Protein AF-A0A0Q0AZF7-F1 (afdb_monomer)

Mean predicted aligned error: 5.56 Å

Solvent-accessible surface area (backbone atoms only — not comparable to full-atom values): 4910 Å² total; per-residue (Å²): 126,80,96,68,56,80,88,51,47,78,46,78,48,79,44,68,52,68,72,60,50,52,52,42,44,74,76,59,34,40,86,74,47,77,43,86,41,70,42,80,45,68,40,86,89,78,70,43,81,44,79,43,85,38,48,36,37,34,34,29,35,59,66,94,63,88,74,84,52,71,72,57,56,59,62,74,75,110

Sequence (78 aa):
MADFFISNVKQVRELELEHEVNRHLQDGWVLLLVRPGVSHERNLETGQWESLPSTEYVLGWIGETEPKTIAQYDQEAY

pLDDT: mean 89.34, std 8.63, range [49.59, 96.56]

Organism: NCBI:txid129140

Secondary structure (DSSP, 8-state):
--SS-GGG--EEEEE--HHHHHHHHHTTEEEEEEEEEEEEEE-TTT--EEEEEEEEEEEEE--SSPPPPHHHHHHTT-

Radius of gyration: 14.89 Å; Cα contacts (8 Å, |Δi|>4): 104; chains: 1; bounding box: 37×21×38 Å

Structure (mmCIF, N/CA/C/O backbone):
data_AF-A0A0Q0AZF7-F1
#
_entry.id   AF-A0A0Q0AZF7-F1
#
loop_
_atom_site.group_PDB
_atom_site.id
_atom_site.type_symbol
_atom_site.label_atom_id
_atom_site.label_alt_id
_atom_site.label_comp_id
_atom_site.label_asym_id
_atom_site.label_entity_id
_atom_site.label_seq_id
_atom_site.pdbx_PDB_ins_code
_atom_site.Cartn_x
_atom_site.Cartn_y
_atom_site.Cartn_z
_atom_site.occupancy
_atom_site.B_iso_or_equiv
_atom_site.auth_seq_id
_atom_site.auth_comp_id
_atom_site.auth_asym_id
_atom_site.auth_atom_id
_atom_site.pdbx_PDB_model_num
ATOM 1 N N . MET A 1 1 ? -15.543 -12.835 6.721 1.00 49.59 1 MET A N 1
ATOM 2 C CA . MET A 1 1 ? -16.308 -11.582 6.526 1.00 49.59 1 MET A CA 1
ATOM 3 C C . MET A 1 1 ? -15.285 -10.463 6.513 1.00 49.59 1 MET A C 1
ATOM 5 O O . MET A 1 1 ? -14.235 -10.670 7.099 1.00 49.59 1 MET A O 1
ATOM 9 N N . ALA A 1 2 ? -15.506 -9.360 5.799 1.00 60.69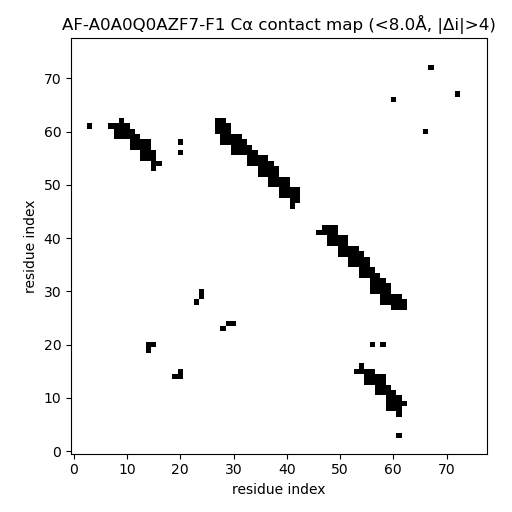 2 ALA A N 1
ATOM 10 C CA . ALA A 1 2 ? -14.565 -8.244 5.887 1.00 60.69 2 ALA A CA 1
ATOM 11 C C . ALA A 1 2 ? -14.620 -7.685 7.316 1.00 60.69 2 ALA A C 1
ATOM 13 O O . ALA A 1 2 ? -15.710 -7.393 7.805 1.00 60.69 2 ALA A O 1
ATOM 14 N N . ASP A 1 3 ? -13.471 -7.567 7.979 1.00 75.62 3 ASP A N 1
ATOM 15 C CA . ASP A 1 3 ? -13.380 -7.133 9.382 1.00 75.62 3 ASP A CA 1
ATOM 16 C C . ASP A 1 3 ? -13.583 -5.613 9.557 1.00 75.62 3 ASP A C 1
ATOM 18 O O . ASP A 1 3 ? -13.401 -5.068 10.642 1.00 75.62 3 ASP A O 1
ATOM 22 N N . PHE A 1 4 ? -13.965 -4.911 8.487 1.00 82.38 4 PHE A N 1
ATOM 23 C CA . PHE A 1 4 ? -14.179 -3.470 8.464 1.00 82.38 4 PHE A CA 1
ATOM 24 C C . PHE A 1 4 ? -15.180 -3.071 7.370 1.00 82.38 4 PHE A C 1
ATOM 26 O O . PHE A 1 4 ? -15.398 -3.799 6.396 1.00 82.38 4 PHE A O 1
ATOM 33 N N . PHE A 1 5 ? -15.765 -1.881 7.510 1.00 87.69 5 PHE A N 1
ATOM 34 C CA . PHE A 1 5 ? -16.556 -1.232 6.466 1.00 87.69 5 PHE A CA 1
ATOM 35 C C . PHE A 1 5 ? -15.727 -0.159 5.761 1.00 87.69 5 PHE A C 1
ATOM 37 O O . PHE A 1 5 ? -14.873 0.480 6.370 1.00 87.69 5 PHE A O 1
ATOM 44 N N . ILE A 1 6 ? -16.030 0.118 4.489 1.00 86.25 6 ILE A N 1
ATOM 45 C CA . ILE A 1 6 ? -15.340 1.177 3.733 1.00 86.25 6 ILE A CA 1
ATOM 46 C C . ILE A 1 6 ? -15.470 2.555 4.403 1.00 86.25 6 ILE A C 1
ATOM 48 O O . ILE A 1 6 ? -14.562 3.372 4.326 1.00 86.25 6 ILE A O 1
ATOM 52 N N . SER A 1 7 ? -16.559 2.788 5.142 1.00 88.69 7 SER A N 1
ATOM 53 C CA . SER A 1 7 ? -16.773 3.999 5.941 1.00 88.69 7 SER A CA 1
ATOM 54 C C . SER A 1 7 ? -15.797 4.156 7.112 1.00 88.69 7 SER A C 1
ATOM 56 O O . SER A 1 7 ? -15.729 5.232 7.694 1.00 88.69 7 SER A O 1
ATOM 58 N N . ASN A 1 8 ? -15.073 3.099 7.492 1.00 91.25 8 ASN A N 1
ATOM 59 C CA . ASN A 1 8 ? -14.026 3.159 8.512 1.00 91.25 8 ASN A CA 1
ATOM 60 C C . ASN A 1 8 ? -12.683 3.641 7.950 1.00 91.25 8 ASN A C 1
ATOM 62 O O . ASN A 1 8 ? -11.782 3.930 8.733 1.00 91.25 8 ASN A O 1
ATOM 66 N N . VAL A 1 9 ? -12.530 3.720 6.623 1.00 93.00 9 VAL A N 1
ATOM 67 C CA . VAL A 1 9 ? -11.280 4.150 5.995 1.00 93.00 9 VAL A CA 1
ATOM 68 C C . VAL A 1 9 ? -11.125 5.660 6.148 1.00 93.00 9 VAL A C 1
ATOM 70 O O . VAL A 1 9 ? -11.908 6.439 5.609 1.00 93.00 9 VAL A O 1
ATOM 73 N N . LYS A 1 10 ? -10.095 6.067 6.889 1.00 93.88 10 LYS A N 1
ATOM 74 C CA . LYS A 1 10 ? -9.776 7.474 7.178 1.00 93.88 10 LYS A CA 1
ATOM 75 C C . LYS A 1 10 ? -8.782 8.055 6.174 1.00 93.88 10 LYS A C 1
ATOM 77 O O . LYS A 1 10 ? -8.791 9.256 5.928 1.00 93.88 10 LYS A O 1
ATOM 82 N N . GLN A 1 11 ? -7.939 7.207 5.587 1.00 95.06 11 GLN A N 1
ATOM 83 C CA . GLN A 1 11 ? -6.937 7.600 4.599 1.00 95.06 11 GLN A CA 1
ATOM 84 C C . GLN A 1 11 ? -6.712 6.484 3.580 1.00 95.06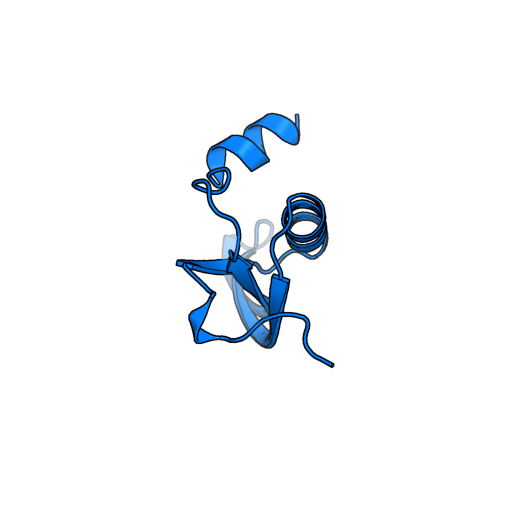 11 GLN A C 1
ATOM 86 O O . GLN A 1 11 ? -6.873 5.309 3.902 1.00 95.06 11 GLN A O 1
ATOM 91 N N . VAL A 1 12 ? -6.322 6.860 2.362 1.00 94.88 12 VAL A N 1
ATOM 92 C CA . VAL A 1 12 ? -6.020 5.939 1.262 1.00 94.88 12 VAL A CA 1
ATOM 93 C C . VAL A 1 12 ? -4.594 6.170 0.759 1.00 94.88 12 VAL A C 1
ATOM 95 O O . VAL A 1 12 ? -4.109 7.305 0.781 1.00 94.88 12 VAL A O 1
ATOM 98 N N . ARG A 1 13 ? -3.929 5.098 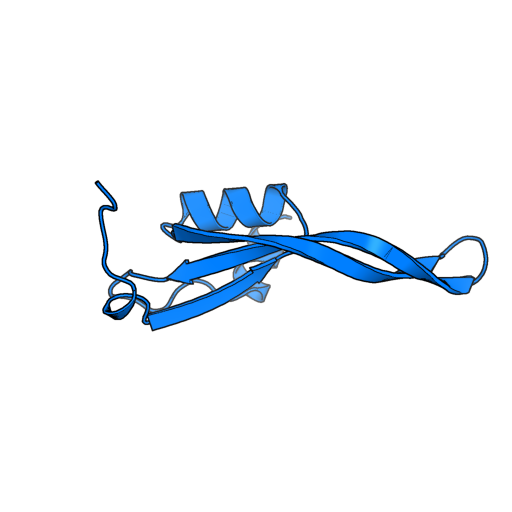0.320 1.00 94.69 13 ARG A N 1
ATOM 99 C CA . ARG A 1 13 ? -2.646 5.128 -0.398 1.00 94.69 13 ARG A CA 1
ATOM 100 C C . ARG A 1 13 ? -2.687 4.218 -1.609 1.00 94.69 13 ARG A C 1
ATOM 102 O O . ARG A 1 13 ? -3.314 3.167 -1.561 1.00 94.69 13 ARG A O 1
ATOM 109 N N . GLU A 1 14 ? -1.980 4.622 -2.653 1.00 94.56 14 GLU A N 1
ATOM 110 C CA . GLU A 1 14 ? -1.730 3.811 -3.839 1.00 94.56 14 GLU A CA 1
ATOM 111 C C . GLU A 1 14 ? -0.236 3.493 -3.864 1.00 94.56 14 GLU A C 1
ATOM 113 O O . GLU A 1 14 ? 0.588 4.393 -3.699 1.00 94.56 14 GLU A O 1
ATOM 118 N N . LEU A 1 15 ? 0.098 2.210 -3.974 1.00 93.69 15 LEU A N 1
ATOM 119 C CA . LEU A 1 15 ? 1.469 1.702 -4.002 1.00 93.69 15 LEU A CA 1
ATOM 120 C C . LEU A 1 15 ? 1.623 0.752 -5.187 1.00 93.69 15 LEU A C 1
ATOM 122 O O . LEU A 1 15 ? 0.679 0.051 -5.545 1.00 93.69 15 LEU A O 1
ATOM 126 N N . GLU A 1 16 ? 2.820 0.691 -5.759 1.00 92.62 16 GLU A N 1
ATOM 127 C CA . GLU A 1 16 ? 3.125 -0.179 -6.907 1.00 92.62 16 GLU A CA 1
ATOM 128 C C . GLU A 1 16 ? 4.042 -1.351 -6.521 1.00 92.62 16 GLU A C 1
ATOM 130 O O . GLU A 1 16 ? 4.045 -2.402 -7.164 1.00 92.62 16 GLU A O 1
ATOM 135 N N . LEU A 1 17 ? 4.806 -1.199 -5.434 1.00 90.62 17 LEU A N 1
ATOM 136 C CA . LEU A 1 17 ? 5.832 -2.149 -5.019 1.00 90.62 17 LEU A CA 1
ATOM 137 C C . LEU A 1 17 ? 5.323 -3.070 -3.903 1.00 90.62 17 LEU A C 1
ATOM 139 O O . LEU A 1 17 ? 4.961 -2.629 -2.813 1.00 90.62 17 LEU A O 1
ATOM 143 N N . GLU A 1 18 ? 5.367 -4.383 -4.139 1.00 91.38 18 GLU A N 1
ATOM 144 C CA . GLU A 1 18 ? 4.828 -5.394 -3.213 1.00 91.38 18 GLU A CA 1
ATOM 145 C C . GLU A 1 18 ? 5.459 -5.328 -1.808 1.00 91.38 18 GLU A C 1
ATOM 147 O O . GLU A 1 18 ? 4.783 -5.490 -0.793 1.00 91.38 18 GLU A O 1
ATOM 152 N N . HIS A 1 19 ? 6.759 -5.043 -1.717 1.00 90.31 19 HIS A N 1
ATOM 153 C CA . HIS A 1 19 ? 7.439 -4.941 -0.426 1.00 90.31 19 HIS A CA 1
ATOM 154 C C . HIS A 1 19 ? 6.991 -3.710 0.383 1.00 90.31 19 HIS A C 1
ATOM 156 O O . HIS A 1 19 ? 6.951 -3.769 1.611 1.00 90.31 19 HIS A O 1
ATOM 162 N N . GLU A 1 20 ? 6.618 -2.606 -0.270 1.00 93.25 20 GLU A N 1
ATOM 163 C CA . GLU A 1 20 ? 6.031 -1.441 0.402 1.00 93.25 20 GLU A CA 1
ATOM 164 C C . GLU A 1 20 ? 4.625 -1.750 0.894 1.00 93.25 20 GLU A C 1
ATOM 166 O O . GLU A 1 20 ? 4.284 -1.420 2.031 1.00 93.25 20 GLU A O 1
ATOM 171 N N . VAL A 1 21 ? 3.839 -2.444 0.068 1.00 94.00 21 VAL A N 1
ATOM 172 C CA . VAL A 1 21 ? 2.501 -2.916 0.430 1.00 94.00 21 VAL A CA 1
ATOM 173 C C . VAL A 1 21 ? 2.568 -3.774 1.685 1.00 94.00 21 VAL A C 1
ATOM 175 O O . VAL A 1 21 ? 1.884 -3.484 2.663 1.00 94.00 21 VAL A O 1
ATOM 178 N N . ASN A 1 22 ? 3.449 -4.774 1.708 1.00 94.50 22 ASN A N 1
ATOM 179 C CA . ASN A 1 22 ? 3.598 -5.667 2.855 1.00 94.50 22 ASN A CA 1
ATOM 180 C C . ASN A 1 22 ? 3.995 -4.921 4.140 1.00 94.50 22 ASN A C 1
ATOM 182 O O . ASN A 1 22 ? 3.474 -5.246 5.206 1.00 94.50 22 ASN A O 1
ATOM 186 N N . ARG A 1 23 ? 4.847 -3.889 4.054 1.00 93.88 23 ARG A N 1
ATOM 187 C CA . ARG A 1 23 ? 5.183 -3.032 5.207 1.00 93.88 23 ARG A CA 1
ATOM 188 C C . ARG A 1 23 ? 3.965 -2.277 5.740 1.00 93.88 23 ARG A C 1
ATOM 190 O O . ARG A 1 23 ? 3.723 -2.269 6.942 1.00 93.88 23 ARG A O 1
ATOM 197 N N . HIS A 1 24 ? 3.159 -1.694 4.856 1.00 94.94 24 HIS A N 1
ATOM 198 C CA . HIS A 1 24 ? 1.935 -1.001 5.261 1.00 94.94 24 HIS A CA 1
ATOM 199 C C . HIS A 1 24 ? 0.921 -1.972 5.884 1.00 94.94 24 HIS A C 1
ATOM 201 O O . HIS A 1 24 ? 0.319 -1.660 6.911 1.00 94.94 24 HIS A O 1
ATOM 207 N N . LEU A 1 25 ? 0.758 -3.169 5.314 1.00 94.31 25 LEU A N 1
ATOM 208 C CA . LEU A 1 25 ? -0.122 -4.197 5.878 1.00 94.31 25 LEU A CA 1
ATOM 209 C C . LEU A 1 25 ? 0.320 -4.617 7.290 1.00 94.31 25 LEU A C 1
ATOM 211 O O . LEU A 1 25 ? -0.524 -4.775 8.170 1.00 94.31 25 LEU A O 1
ATOM 215 N N . GLN A 1 26 ? 1.629 -4.747 7.533 1.00 93.62 26 GLN A N 1
ATOM 216 C CA . GLN A 1 26 ? 2.177 -5.045 8.865 1.00 93.62 26 GLN A CA 1
ATOM 217 C C . GLN A 1 26 ? 1.900 -3.937 9.889 1.00 93.62 26 GLN A C 1
ATOM 219 O O . GLN A 1 26 ? 1.668 -4.235 11.059 1.00 93.62 26 GLN A O 1
ATOM 224 N N . ASP A 1 27 ? 1.857 -2.683 9.444 1.00 93.06 27 ASP A N 1
ATOM 225 C CA . ASP A 1 27 ? 1.545 -1.527 10.288 1.00 93.06 27 ASP A CA 1
ATOM 226 C C . ASP A 1 27 ? 0.034 -1.305 10.499 1.00 93.06 27 ASP A C 1
ATOM 228 O O . ASP A 1 27 ? -0.357 -0.363 11.189 1.00 93.06 27 ASP A O 1
ATOM 232 N N . GLY A 1 28 ? -0.825 -2.170 9.945 1.00 92.88 28 GLY A N 1
ATOM 233 C CA . GLY A 1 28 ? -2.275 -2.154 10.171 1.00 92.88 28 GLY A CA 1
ATOM 234 C C . GLY A 1 28 ? -3.103 -1.511 9.057 1.00 92.88 28 GLY A C 1
ATOM 235 O O . GLY A 1 28 ? -4.303 -1.289 9.236 1.00 92.88 28 GLY A O 1
ATOM 236 N N . TRP A 1 29 ? -2.498 -1.215 7.903 1.00 95.94 29 TRP A N 1
ATOM 237 C CA . TRP A 1 29 ? -3.265 -0.880 6.704 1.00 95.94 29 TRP A CA 1
ATOM 238 C C . TRP A 1 29 ? -4.023 -2.107 6.187 1.00 95.94 29 TRP A C 1
ATOM 240 O O . TRP A 1 29 ? -3.597 -3.247 6.364 1.00 95.94 29 TRP A O 1
ATOM 250 N N . VAL A 1 30 ? -5.136 -1.871 5.496 1.00 94.69 30 VAL A N 1
ATOM 251 C CA . VAL A 1 30 ? -5.947 -2.920 4.868 1.00 94.69 30 VAL A CA 1
ATOM 252 C C . VAL A 1 30 ? -5.919 -2.787 3.351 1.00 94.69 30 VAL A C 1
ATOM 254 O O . VAL A 1 30 ? -5.998 -1.685 2.812 1.00 94.69 30 VAL A O 1
ATOM 257 N N . LEU A 1 31 ? -5.824 -3.913 2.647 1.00 94.94 31 LEU A N 1
ATOM 258 C CA . LEU A 1 31 ? -5.884 -3.941 1.187 1.00 94.94 31 LEU A CA 1
ATOM 259 C C . LEU A 1 31 ? -7.332 -3.766 0.713 1.00 94.94 31 LEU A C 1
ATOM 261 O O . LEU A 1 31 ? -8.199 -4.566 1.061 1.00 94.94 31 LEU A O 1
ATOM 265 N N . LEU A 1 32 ? -7.587 -2.726 -0.083 1.00 94.38 32 LEU A N 1
ATOM 266 C CA . LEU A 1 32 ? -8.917 -2.408 -0.611 1.00 94.38 32 LEU A CA 1
ATOM 267 C C . LEU A 1 32 ? -9.104 -2.910 -2.042 1.00 94.38 32 LEU A C 1
ATOM 269 O O . LEU A 1 32 ? -10.164 -3.433 -2.384 1.00 94.38 32 LEU A O 1
ATOM 273 N N . LEU A 1 33 ? -8.088 -2.720 -2.885 1.00 93.94 33 LEU A N 1
ATOM 274 C CA . LEU A 1 33 ? -8.144 -3.037 -4.308 1.00 93.94 33 LEU A CA 1
ATOM 275 C C . LEU A 1 33 ? -6.750 -3.395 -4.824 1.00 93.94 33 LEU A C 1
ATOM 277 O O . LEU A 1 33 ? -5.766 -2.761 -4.455 1.00 93.94 33 LEU A O 1
ATOM 281 N N . VAL A 1 34 ? -6.699 -4.373 -5.725 1.00 95.62 34 VAL A N 1
ATOM 282 C CA . VAL A 1 34 ? -5.546 -4.646 -6.587 1.00 95.62 34 VAL A CA 1
ATOM 283 C C . VAL A 1 34 ? -6.022 -4.482 -8.020 1.00 95.62 34 VAL A C 1
ATOM 285 O O . VAL A 1 34 ? -7.026 -5.097 -8.399 1.00 95.62 34 VAL A O 1
ATOM 288 N N . ARG A 1 35 ? -5.345 -3.649 -8.811 1.00 95.19 35 ARG A N 1
ATOM 289 C CA . ARG A 1 35 ? -5.698 -3.431 -10.218 1.00 95.19 35 ARG A CA 1
ATOM 290 C C . ARG A 1 35 ? -4.457 -3.391 -11.114 1.00 95.19 35 ARG A C 1
ATOM 292 O O . ARG A 1 35 ? -3.387 -3.013 -10.646 1.00 95.19 35 ARG A O 1
ATOM 299 N N . PRO A 1 36 ? -4.585 -3.760 -12.399 1.00 94.25 36 PRO A N 1
ATOM 300 C CA . PRO A 1 36 ? -3.552 -3.465 -13.384 1.00 94.25 36 PRO A CA 1
ATOM 301 C C . PRO A 1 36 ? -3.354 -1.950 -13.502 1.00 94.25 36 PRO A C 1
ATOM 303 O O . PRO A 1 36 ? -4.340 -1.209 -13.545 1.00 94.25 36 PRO A O 1
ATOM 306 N N . GLY A 1 37 ? -2.099 -1.526 -13.580 1.00 89.44 37 GLY A N 1
ATOM 307 C CA . GLY A 1 37 ? -1.681 -0.136 -13.719 1.00 89.44 37 GLY A CA 1
ATOM 308 C C . GLY A 1 37 ? -0.647 0.045 -14.824 1.00 89.44 37 GLY A C 1
ATOM 309 O O . GLY A 1 37 ? -0.273 -0.905 -15.526 1.00 89.44 37 GLY A O 1
ATOM 310 N N . VAL A 1 38 ? -0.194 1.284 -14.986 1.00 88.69 38 VAL A N 1
ATOM 311 C CA . VAL A 1 38 ? 0.913 1.627 -15.882 1.00 88.69 38 VAL A CA 1
ATOM 312 C C . VAL A 1 38 ? 1.864 2.539 -15.128 1.00 88.69 38 VAL A C 1
ATOM 314 O O . VAL A 1 38 ? 1.490 3.652 -14.768 1.00 88.69 38 VAL A O 1
ATOM 317 N N . SER A 1 39 ? 3.096 2.078 -14.932 1.00 85.69 39 SER A N 1
ATOM 318 C CA . SER A 1 39 ? 4.150 2.906 -14.359 1.00 85.69 39 SER A CA 1
ATOM 319 C C . SER A 1 39 ? 4.880 3.653 -15.469 1.00 85.69 39 SER A C 1
ATOM 321 O O . SER A 1 39 ? 5.202 3.088 -16.523 1.00 85.69 39 SER A O 1
ATOM 323 N N . HIS A 1 40 ? 5.112 4.941 -15.242 1.00 87.00 40 HIS A N 1
ATOM 324 C CA . HIS A 1 40 ? 5.857 5.802 -16.149 1.00 87.00 40 HIS A CA 1
ATOM 325 C C . HIS A 1 40 ? 7.242 6.036 -15.568 1.00 87.00 40 HIS A C 1
ATOM 327 O O . HIS A 1 40 ? 7.456 6.958 -14.781 1.00 87.00 40 HIS A O 1
ATOM 333 N N . GLU A 1 41 ? 8.188 5.202 -15.979 1.00 86.38 41 GLU A N 1
ATOM 334 C CA . GLU A 1 41 ? 9.557 5.256 -15.488 1.00 86.38 41 GLU A CA 1
ATOM 335 C C . GLU A 1 41 ? 10.511 5.697 -16.592 1.00 86.38 41 GLU A C 1
ATOM 337 O O . GLU A 1 41 ? 10.301 5.471 -17.789 1.00 86.38 41 GLU A O 1
ATOM 342 N N . ARG A 1 42 ? 11.589 6.363 -16.180 1.00 86.44 42 ARG A N 1
ATOM 343 C CA . ARG A 1 42 ? 12.670 6.704 -17.093 1.00 86.44 42 ARG A CA 1
ATOM 344 C C . ARG A 1 42 ? 13.629 5.528 -17.173 1.00 86.44 42 ARG A C 1
ATOM 346 O O . ARG A 1 42 ? 14.319 5.228 -16.201 1.00 86.44 42 ARG A O 1
ATOM 353 N N . ASN A 1 43 ? 13.724 4.923 -18.348 1.00 83.44 43 ASN A N 1
ATOM 354 C CA . ASN A 1 43 ? 14.714 3.896 -18.616 1.00 83.44 43 ASN A CA 1
ATOM 355 C C . ASN A 1 43 ? 16.121 4.511 -18.486 1.00 83.44 43 ASN A C 1
ATOM 357 O O . ASN A 1 43 ? 16.467 5.468 -19.184 1.00 83.44 43 ASN A O 1
ATOM 361 N N . LEU A 1 44 ? 16.922 3.993 -17.551 1.0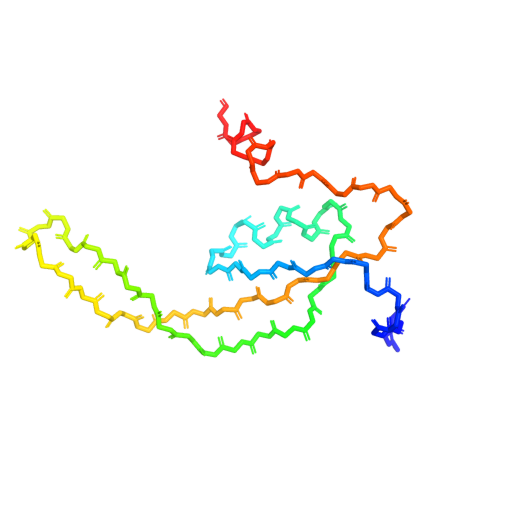0 85.69 44 LEU A N 1
ATOM 362 C CA . LEU A 1 44 ? 18.255 4.521 -17.243 1.00 85.69 44 LEU A CA 1
ATOM 363 C C . LEU A 1 44 ? 19.288 4.210 -18.337 1.00 85.69 44 LEU A C 1
ATOM 365 O O . LEU A 1 44 ? 20.289 4.917 -18.441 1.00 85.69 44 LEU A O 1
ATOM 369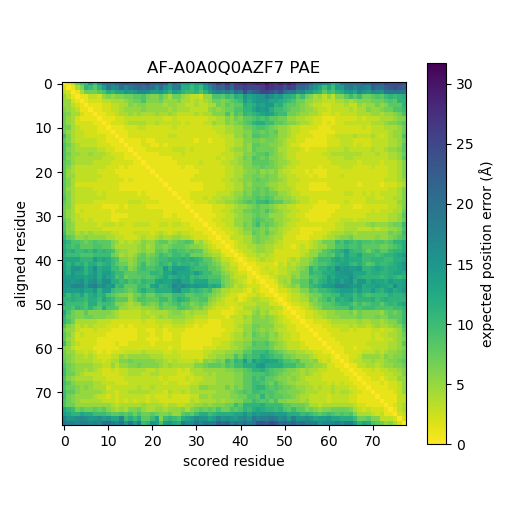 N N . GLU A 1 45 ? 19.041 3.194 -19.164 1.00 86.25 45 GLU A N 1
ATOM 370 C CA . GLU A 1 45 ? 19.930 2.785 -20.253 1.00 86.25 45 GLU A CA 1
ATOM 371 C C . GLU A 1 45 ? 19.687 3.608 -21.523 1.00 86.25 45 GLU A C 1
ATOM 373 O O . GLU A 1 45 ? 20.634 4.040 -22.181 1.00 86.25 45 GLU A O 1
ATOM 378 N N . THR A 1 46 ? 18.420 3.862 -21.865 1.00 86.69 46 THR A N 1
ATOM 379 C CA . THR A 1 46 ? 18.039 4.601 -23.086 1.00 86.69 46 THR A CA 1
ATOM 380 C C . THR A 1 46 ? 17.780 6.087 -22.828 1.00 86.69 46 THR A C 1
ATOM 382 O O . THR A 1 46 ? 17.746 6.894 -23.760 1.00 86.69 46 THR A O 1
ATOM 385 N N . GLY A 1 47 ? 17.585 6.468 -21.563 1.00 88.31 47 GLY A N 1
ATOM 386 C CA . GLY A 1 47 ? 17.227 7.817 -21.135 1.00 88.31 47 GLY A CA 1
ATOM 387 C C . GLY A 1 47 ? 15.803 8.241 -21.503 1.00 88.31 47 GLY A C 1
ATOM 388 O O . GLY A 1 47 ? 15.451 9.399 -21.238 1.00 88.31 47 GLY A O 1
ATOM 389 N N . GLN A 1 48 ? 15.009 7.349 -22.105 1.00 91.38 48 GLN A N 1
ATOM 390 C CA . GLN A 1 48 ? 13.646 7.606 -22.566 1.00 91.38 48 GLN A CA 1
ATOM 391 C C . GLN A 1 48 ? 12.619 7.306 -21.472 1.00 91.38 48 GLN A C 1
ATOM 393 O O . GLN A 1 48 ? 12.863 6.517 -20.563 1.00 91.38 48 GLN A O 1
ATOM 398 N N . TRP A 1 49 ? 11.466 7.966 -21.557 1.00 90.12 49 TRP A N 1
ATOM 399 C CA . TRP A 1 49 ? 10.310 7.630 -20.734 1.00 90.12 49 TRP A CA 1
ATOM 400 C C . TRP A 1 49 ? 9.590 6.447 -21.359 1.00 90.12 49 TRP A C 1
ATOM 402 O O . TRP A 1 49 ? 9.191 6.509 -22.523 1.00 90.12 49 TRP A O 1
ATOM 412 N N . GLU A 1 50 ? 9.417 5.391 -20.581 1.00 91.25 50 GLU A N 1
ATOM 413 C CA . GLU A 1 50 ? 8.733 4.179 -21.001 1.00 91.25 50 GLU A CA 1
ATOM 414 C C . GLU A 1 50 ? 7.511 3.959 -20.107 1.00 91.25 50 GLU A C 1
ATOM 416 O O . GLU A 1 50 ? 7.451 4.405 -18.963 1.00 91.25 50 GLU A O 1
ATOM 421 N N . SER A 1 51 ? 6.483 3.335 -20.678 1.00 89.44 51 SER A N 1
ATOM 422 C CA . SER A 1 51 ? 5.259 2.981 -19.961 1.00 89.44 51 SER A CA 1
ATOM 423 C C . SER A 1 51 ? 5.241 1.472 -19.812 1.00 89.44 51 SER A C 1
ATOM 425 O O . SER A 1 51 ? 5.081 0.761 -20.808 1.00 89.44 51 SER A O 1
ATOM 427 N N . LEU A 1 52 ? 5.452 0.990 -18.593 1.00 87.94 52 LEU A N 1
ATOM 428 C CA . LEU A 1 52 ? 5.531 -0.436 -18.302 1.00 87.94 52 LEU A CA 1
ATOM 429 C C . LEU A 1 52 ? 4.266 -0.877 -17.557 1.00 87.94 52 LEU A C 1
ATOM 431 O O . LEU A 1 52 ? 3.780 -0.139 -16.697 1.00 87.94 52 LEU A O 1
ATOM 435 N N . PRO A 1 53 ? 3.707 -2.060 -17.871 1.00 90.06 53 PRO A N 1
ATOM 436 C CA . PRO A 1 53 ? 2.622 -2.621 -17.079 1.00 90.06 53 PRO A CA 1
ATOM 437 C C . PRO A 1 53 ? 3.053 -2.752 -15.618 1.00 90.06 53 PRO A C 1
ATOM 439 O O . PRO A 1 53 ? 4.097 -3.340 -15.332 1.00 90.06 53 PRO A O 1
ATOM 442 N N . SER A 1 54 ? 2.237 -2.238 -14.705 1.00 91.38 54 SER A N 1
ATOM 443 C CA . SER A 1 54 ? 2.452 -2.345 -13.263 1.00 91.38 54 SER A CA 1
ATOM 444 C C . SER A 1 54 ? 1.226 -2.949 -12.580 1.00 91.38 54 SER A C 1
ATOM 446 O O . SER A 1 54 ? 0.185 -3.196 -13.198 1.00 91.38 54 SER A O 1
ATOM 448 N N . THR A 1 55 ? 1.364 -3.253 -11.294 1.00 94.00 55 THR A N 1
ATOM 449 C CA . THR A 1 55 ? 0.231 -3.603 -10.435 1.00 94.00 55 THR A CA 1
ATOM 450 C C . THR A 1 55 ? 0.078 -2.503 -9.404 1.00 94.00 55 THR A C 1
ATOM 452 O O . THR A 1 55 ? 1.028 -2.195 -8.696 1.00 94.00 55 THR A O 1
ATOM 455 N N . GLU A 1 56 ? -1.114 -1.928 -9.315 1.00 94.94 56 GLU A N 1
ATOM 456 C CA . GLU A 1 56 ? -1.443 -0.886 -8.351 1.00 94.94 56 GLU A CA 1
ATOM 457 C C . GLU A 1 56 ? -2.239 -1.489 -7.192 1.00 94.94 56 GLU A C 1
ATOM 459 O O . GLU A 1 56 ? -3.259 -2.167 -7.380 1.00 94.94 56 GLU A O 1
ATOM 464 N N . TYR A 1 57 ? -1.774 -1.211 -5.980 1.00 95.94 57 TYR A N 1
ATOM 465 C CA . TYR A 1 57 ? -2.360 -1.648 -4.723 1.00 95.94 57 TYR A CA 1
ATOM 466 C C . TYR A 1 57 ? -2.934 -0.441 -3.995 1.00 95.94 57 TYR A C 1
ATOM 468 O O . TYR A 1 57 ? -2.207 0.475 -3.614 1.00 95.94 57 TYR A O 1
ATOM 476 N N . VAL A 1 58 ? -4.244 -0.453 -3.765 1.00 95.44 58 VAL A N 1
ATOM 477 C CA . VAL A 1 58 ? -4.930 0.591 -3.004 1.00 95.44 58 VAL A CA 1
ATOM 478 C C . VAL A 1 58 ? -5.118 0.107 -1.575 1.00 95.44 58 VAL A C 1
ATOM 480 O O . VAL A 1 58 ? -5.827 -0.874 -1.326 1.00 95.44 58 VAL A O 1
ATOM 483 N N . LEU A 1 59 ? -4.491 0.804 -0.635 1.00 96.06 59 LEU A N 1
ATOM 484 C CA . LEU A 1 59 ? -4.553 0.524 0.792 1.00 96.06 59 LEU A CA 1
ATOM 485 C C . LEU A 1 59 ? -5.409 1.558 1.517 1.00 96.06 59 LEU A C 1
ATOM 487 O O . LEU A 1 59 ? -5.368 2.746 1.204 1.00 96.06 59 LEU A O 1
ATOM 491 N N . GLY A 1 60 ? -6.152 1.104 2.519 1.00 95.88 60 GLY A N 1
ATOM 492 C CA . GLY A 1 60 ? -6.938 1.932 3.423 1.00 95.88 60 GLY A CA 1
ATOM 493 C C . GLY A 1 60 ? -6.377 1.896 4.836 1.00 95.88 60 GLY A C 1
ATOM 494 O O . GLY A 1 60 ? -6.002 0.839 5.337 1.00 95.88 60 GLY A O 1
ATOM 495 N N . TRP A 1 61 ? -6.349 3.042 5.502 1.00 96.56 61 TRP A N 1
ATOM 496 C CA . TRP A 1 61 ? -6.059 3.126 6.926 1.00 96.56 61 TRP A CA 1
ATOM 497 C C . TRP A 1 61 ? -7.357 3.179 7.725 1.00 96.56 61 TRP A C 1
ATOM 499 O O . TRP A 1 61 ? -8.193 4.053 7.488 1.00 96.56 61 TRP A O 1
ATOM 509 N N . ILE A 1 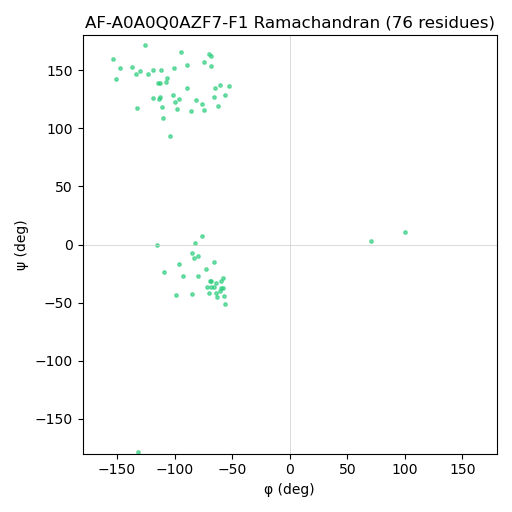62 ? -7.506 2.266 8.683 1.00 94.19 62 ILE A N 1
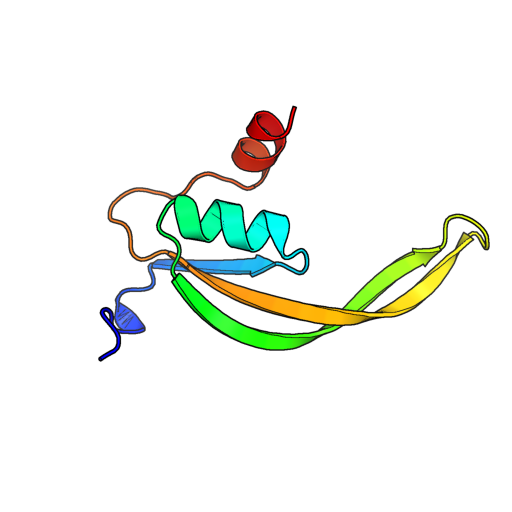ATOM 510 C CA . ILE A 1 62 ? -8.676 2.183 9.574 1.00 94.19 62 ILE A CA 1
ATOM 511 C C . ILE A 1 62 ? -8.328 2.457 11.046 1.00 94.19 62 ILE A C 1
ATOM 513 O O . ILE A 1 62 ? -9.210 2.417 11.899 1.00 94.19 62 ILE A O 1
ATOM 517 N N . GLY A 1 63 ? -7.056 2.724 11.359 1.00 91.06 63 GLY A N 1
ATOM 518 C CA . GLY A 1 63 ? -6.596 2.937 12.730 1.00 91.06 63 GLY A CA 1
ATOM 519 C C . GLY A 1 63 ? -7.094 4.244 13.351 1.00 91.06 63 GLY A C 1
ATOM 520 O O . GLY A 1 63 ? -7.575 5.155 12.676 1.00 91.06 63 GLY A O 1
ATOM 521 N N . GLU A 1 64 ? -6.995 4.346 14.675 1.00 90.25 64 GLU A N 1
ATOM 522 C CA . GLU A 1 64 ? -7.427 5.534 15.427 1.00 90.25 64 GLU A CA 1
ATOM 523 C C . GLU A 1 64 ? -6.418 6.685 15.399 1.00 90.25 64 GLU A C 1
ATOM 525 O O . GLU A 1 64 ? -6.809 7.846 15.490 1.00 90.25 64 GLU A O 1
ATOM 530 N N . THR A 1 65 ? -5.135 6.379 15.227 1.00 92.19 65 THR A N 1
ATOM 531 C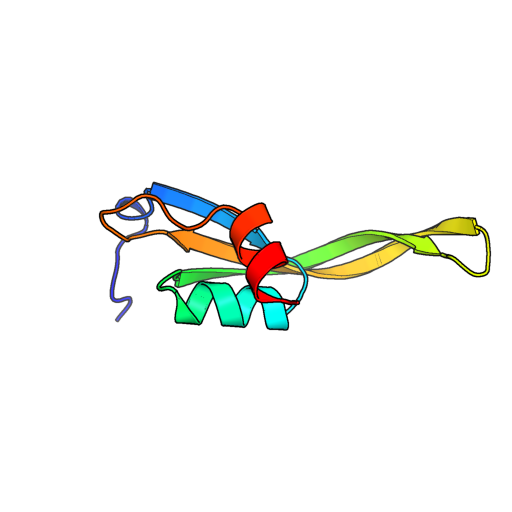 CA . THR A 1 65 ? -4.062 7.372 15.117 1.00 92.19 65 THR A CA 1
ATOM 532 C C . THR A 1 65 ? -3.756 7.700 13.663 1.00 92.19 65 THR A C 1
ATOM 534 O O . THR A 1 65 ? -4.144 6.966 12.758 1.00 92.19 65 THR A O 1
ATOM 537 N N . GLU A 1 66 ? -3.027 8.786 13.427 1.00 91.81 66 GLU A N 1
ATOM 538 C CA . GLU A 1 66 ? -2.490 9.078 12.099 1.00 91.81 66 GLU A CA 1
ATOM 539 C C . GLU A 1 66 ? -1.466 7.997 11.700 1.00 91.81 66 GLU A C 1
ATOM 541 O O . GLU A 1 66 ? -0.649 7.599 12.540 1.00 91.81 66 GLU A O 1
ATOM 546 N N . PRO A 1 67 ? -1.518 7.464 10.466 1.00 94.00 67 PRO A N 1
ATOM 547 C CA . PRO A 1 67 ? -0.550 6.471 10.025 1.00 94.00 67 PRO A CA 1
ATOM 548 C C . PRO A 1 67 ? 0.808 7.120 9.741 1.00 94.00 67 PRO A C 1
ATOM 550 O O . PRO A 1 67 ? 0.891 8.299 9.395 1.00 94.00 67 PRO A O 1
ATOM 553 N N . LYS A 1 68 ? 1.884 6.325 9.794 1.00 93.06 68 LYS A N 1
ATOM 554 C CA . LYS A 1 68 ? 3.229 6.771 9.396 1.00 93.06 68 LYS A CA 1
ATOM 555 C C . LYS A 1 68 ? 3.210 7.377 7.996 1.00 93.06 68 LYS A C 1
ATOM 557 O O . LYS A 1 68 ? 2.607 6.813 7.084 1.00 93.06 68 LYS A O 1
ATOM 562 N N . THR A 1 69 ? 3.891 8.494 7.796 1.00 91.81 69 THR A N 1
ATOM 563 C CA . THR A 1 69 ? 4.105 9.125 6.485 1.00 91.81 69 THR A CA 1
ATOM 564 C C . THR A 1 69 ? 5.027 8.283 5.595 1.00 91.81 69 THR A C 1
ATOM 566 O O . THR A 1 69 ? 5.760 7.433 6.093 1.00 91.81 69 THR A O 1
ATOM 569 N N . ILE A 1 70 ? 5.024 8.531 4.280 1.00 87.31 70 ILE A N 1
ATOM 570 C CA . ILE A 1 70 ? 5.923 7.838 3.333 1.00 87.31 70 ILE A CA 1
ATOM 571 C C . ILE A 1 70 ? 7.392 8.047 3.733 1.00 87.31 70 ILE A C 1
ATOM 573 O O . ILE A 1 70 ? 8.134 7.085 3.861 1.00 87.31 70 ILE A O 1
ATOM 577 N N . ALA A 1 71 ? 7.771 9.277 4.093 1.00 88.50 71 ALA A N 1
ATOM 578 C CA . ALA A 1 71 ? 9.130 9.581 4.541 1.00 88.50 71 ALA A CA 1
ATOM 579 C C . ALA A 1 71 ? 9.556 8.786 5.791 1.00 88.50 71 ALA A C 1
ATOM 581 O O . ALA A 1 71 ? 10.732 8.471 5.944 1.00 88.50 71 ALA A O 1
ATOM 582 N N . GLN A 1 72 ? 8.619 8.450 6.686 1.00 91.06 72 GLN A N 1
ATOM 583 C CA . GLN A 1 72 ? 8.912 7.599 7.844 1.00 91.06 72 GLN A CA 1
ATOM 584 C C . GLN A 1 72 ? 9.151 6.139 7.430 1.00 91.06 72 GLN A C 1
ATOM 586 O O . GLN A 1 72 ? 10.046 5.504 7.975 1.00 91.06 72 GLN A O 1
ATOM 591 N N . TYR A 1 73 ? 8.424 5.626 6.431 1.00 89.56 73 TYR A N 1
ATOM 592 C CA . TYR A 1 73 ? 8.701 4.304 5.852 1.00 89.56 73 TYR A CA 1
ATOM 593 C C . TYR A 1 73 ? 10.047 4.247 5.125 1.00 89.56 73 TYR A C 1
ATOM 595 O O . TYR A 1 73 ? 10.730 3.224 5.186 1.00 89.56 73 TYR A O 1
ATOM 603 N N . ASP A 1 74 ? 10.437 5.327 4.452 1.00 84.94 74 ASP A N 1
ATOM 604 C CA . ASP A 1 74 ? 11.717 5.399 3.742 1.00 84.94 74 ASP A CA 1
ATOM 605 C C . ASP A 1 74 ? 12.898 5.408 4.717 1.00 84.94 74 ASP A C 1
ATOM 607 O O . ASP A 1 74 ? 13.918 4.777 4.459 1.00 84.94 74 ASP A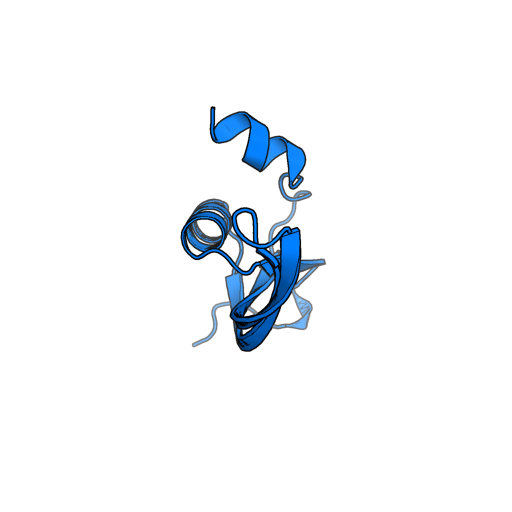 O 1
ATOM 611 N N . GLN A 1 75 ? 12.751 6.073 5.867 1.00 86.31 75 GLN A N 1
ATOM 612 C CA . GLN A 1 75 ? 13.774 6.104 6.917 1.00 86.31 75 GLN A CA 1
ATOM 613 C C . GLN A 1 75 ? 13.977 4.750 7.604 1.00 86.31 75 GLN A C 1
ATOM 615 O O . GLN A 1 75 ? 15.086 4.460 8.029 1.00 86.31 75 GLN A O 1
ATOM 620 N N . GLU A 1 76 ? 12.933 3.928 7.710 1.00 79.88 76 GLU A N 1
ATOM 621 C CA . GLU A 1 76 ? 13.010 2.579 8.293 1.00 79.88 76 GLU A CA 1
ATOM 622 C C . GLU A 1 76 ? 13.577 1.532 7.313 1.00 79.88 76 GLU A C 1
ATOM 624 O O . GLU A 1 76 ? 13.843 0.397 7.708 1.00 79.88 76 GLU A O 1
ATOM 629 N N . ALA A 1 77 ? 13.744 1.885 6.032 1.00 65.69 77 ALA A N 1
ATOM 630 C CA . ALA A 1 77 ? 14.303 1.002 5.006 1.00 65.69 77 ALA A CA 1
ATOM 631 C C . ALA A 1 77 ? 15.846 1.005 4.950 1.00 65.69 77 ALA A C 1
ATOM 633 O O . ALA A 1 77 ? 16.414 0.198 4.209 1.00 65.69 77 ALA A O 1
ATOM 634 N N . TYR A 1 78 ? 16.505 1.887 5.714 1.00 52.25 78 TYR A N 1
ATOM 635 C CA . TYR A 1 78 ? 17.962 2.076 5.787 1.00 52.25 78 TYR A CA 1
ATOM 636 C C . TYR A 1 78 ? 18.489 1.890 7.213 1.00 52.25 78 TYR A C 1
ATOM 638 O O . TYR A 1 78 ? 19.667 1.482 7.338 1.00 52.25 78 TYR A O 1
#

Nearest PDB structures (foldseek):
  4nec-assembly3_C  TM=6.121E-01  e=3.938E-01  Streptomyces lasalocidi
  4nec-assembly1_A  TM=6.194E-01  e=5.061E-01  Streptomyces lasalocidi
  4nec-assembly2_B  TM=6.133E-01  e=6.925E-01  Streptomyces lasalocidi
  4nec-assembly4_D  TM=5.891E-01  e=1.296E+00  Streptomyces lasalocidi
  4ce4-assembly1_V  TM=1.767E-01  e=1.470E+00  Sus scrofa domesticus

Foldseek 3Di:
DPPDDPVLFPDKDKDFDPVVVVVVVVQPKDWDDKDWDWDFDQDPVVRDTDTDITIITMITDRDPDDDDDPVRVVVVVD